Protein AF-A0A085F2V2-F1 (afdb_monomer)

Secondary structure (DSSP, 8-state):
-EEEEEEEEE---SS-HHHHHHHHHHHTTEESEEEETTEEEEPPTTEEEEEESSHHHHHHHHHHHHHHHHHHTTTS---EEEEEEEEEPP--S--HHHHHHHHHHHHHHHHHHHHHHHTT--

Solvent-accessible surface area (backbone atoms only — not comparable to full-atom values): 6860 Å² total; per-residue (Å²): 120,38,44,32,39,37,40,47,40,69,54,93,47,83,82,54,39,69,59,42,30,48,58,31,26,45,76,51,53,36,34,54,55,47,75,57,98,86,42,79,43,75,48,61,98,44,36,36,35,34,68,26,83,47,71,66,52,46,54,47,33,53,49,52,11,43,52,49,23,19,64,77,42,62,95,40,63,57,46,69,80,44,78,48,78,44,76,52,70,88,74,82,69,71,55,70,69,55,44,52,51,49,53,54,48,51,54,51,52,53,51,52,50,55,54,54,54,61,70,73,77,113

Nearest PDB structures (foldseek):
  2llz-assembly1_A  TM=6.613E-01  e=6.196E-03  Escherichia coli K-12
  2jdj-assembly1_A  TM=4.477E-01  e=3.547E-02  Hahella chejuensis
  1nxi-assembly1_A  TM=4.067E-01  e=3.715E-01  Vibrio cholerae
  3p6y-assembly4_O  TM=3.007E-01  e=7.267E-01  Homo sapiens
  3ab4-assembly4_P  TM=3.113E-01  e=1.626E+00  Corynebacterium glutamicum

Sequence (122 aa):
MKHFIATYDIETAPGDPHQRFLEAALAQGWFDSITVAGQTEKLPSSTLVGEFKNLDHAQAAFSEAVEEASRLMSPAQVTVASRYIVQRVPMGRLNIFRRKWVEANIGRLQAMLKMKESKRSG

Mean predicted aligned error: 11.26 Å

Foldseek 3Di:
DFKKKKFFDKDDDPPPLLVLLVVLLVVLFKDQWDQDPNDIDGHPSRMIMGDDPDQVSVVVSSVRSQVRSQVVVPVHGIDIPDMDMDTDDPDDDDPVVVVVVVVVVVVVVVVVVVVVVVVVPD

pLDDT: mean 85.66, std 14.33, range [47.53, 98.5]

Structure (mmCIF, N/CA/C/O backbone):
data_AF-A0A085F2V2-F1
#
_entry.id   AF-A0A085F2V2-F1
#
loop_
_atom_site.group_PDB
_atom_site.id
_atom_site.type_symbol
_atom_site.label_atom_id
_atom_site.label_alt_id
_atom_site.label_comp_id
_atom_site.label_asym_id
_atom_site.label_entity_id
_atom_site.label_seq_id
_atom_site.pdbx_PDB_ins_code
_atom_site.Cartn_x
_atom_site.C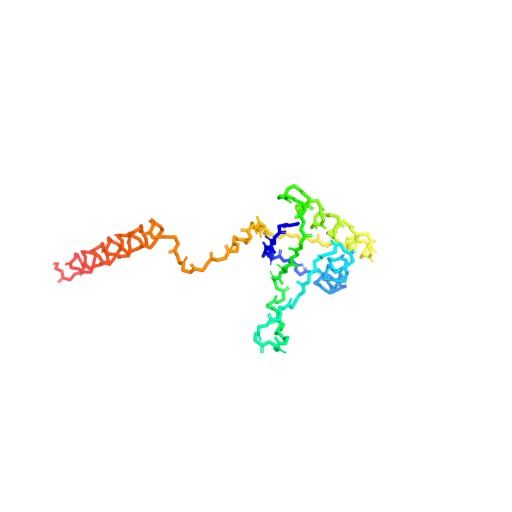artn_y
_atom_site.Cartn_z
_atom_site.occupancy
_atom_site.B_iso_or_equiv
_atom_site.auth_seq_id
_atom_site.auth_comp_id
_atom_site.auth_asym_id
_atom_site.auth_atom_id
_atom_site.pdbx_PDB_model_num
ATOM 1 N N . MET A 1 1 ? -16.228 6.339 4.493 1.00 89.19 1 MET A N 1
ATOM 2 C CA . MET A 1 1 ? -15.016 5.577 4.124 1.00 89.19 1 MET A CA 1
ATOM 3 C C . MET A 1 1 ? -14.424 4.938 5.369 1.00 89.19 1 MET A C 1
ATOM 5 O O . MET A 1 1 ? -14.847 5.271 6.471 1.00 89.19 1 MET A O 1
ATOM 9 N N . LYS A 1 2 ? -13.520 3.975 5.207 1.00 92.94 2 LYS A N 1
ATOM 10 C CA . LYS A 1 2 ? -12.769 3.325 6.284 1.00 92.94 2 LYS A CA 1
ATOM 11 C C . LYS A 1 2 ? -11.287 3.619 6.077 1.00 92.94 2 LYS A C 1
ATOM 13 O O . LYS A 1 2 ? -10.825 3.632 4.941 1.00 92.94 2 LYS A O 1
ATOM 18 N N . HIS A 1 3 ? -10.552 3.812 7.164 1.00 94.00 3 HIS A N 1
ATOM 19 C CA . HIS A 1 3 ? -9.111 4.030 7.096 1.00 94.00 3 HIS A CA 1
ATOM 20 C C . HIS A 1 3 ? -8.383 2.690 7.015 1.00 94.00 3 HIS A C 1
ATOM 22 O O . HIS A 1 3 ? -8.730 1.751 7.734 1.00 94.00 3 HIS A O 1
ATOM 28 N N . PHE A 1 4 ? -7.357 2.614 6.182 1.00 95.81 4 PHE A N 1
ATOM 29 C CA . PHE A 1 4 ? -6.492 1.452 6.036 1.00 95.81 4 PHE A CA 1
ATOM 30 C C . PHE A 1 4 ? -5.034 1.854 6.211 1.00 95.81 4 PHE A C 1
ATOM 32 O O . PHE A 1 4 ? -4.660 2.995 5.949 1.00 95.81 4 PHE A O 1
ATOM 39 N N . ILE A 1 5 ? -4.235 0.903 6.681 1.00 96.25 5 ILE A N 1
ATOM 40 C CA . ILE A 1 5 ? -2.777 0.983 6.714 1.00 96.25 5 ILE A CA 1
ATOM 41 C C . ILE A 1 5 ? -2.269 -0.160 5.843 1.00 96.25 5 ILE A C 1
ATOM 43 O O . ILE A 1 5 ? -2.712 -1.299 6.019 1.00 96.25 5 ILE A O 1
ATOM 47 N N . ALA A 1 6 ? -1.363 0.146 4.924 1.00 97.25 6 ALA A N 1
ATOM 48 C CA . ALA A 1 6 ? -0.606 -0.828 4.161 1.00 97.25 6 ALA A CA 1
ATOM 49 C C . ALA A 1 6 ? 0.851 -0.791 4.620 1.00 97.25 6 ALA A C 1
ATOM 51 O O . ALA A 1 6 ? 1.453 0.279 4.654 1.00 97.25 6 ALA A O 1
ATOM 52 N N . THR A 1 7 ? 1.418 -1.945 4.950 1.00 96.81 7 THR A N 1
ATOM 53 C CA . THR A 1 7 ? 2.865 -2.118 5.073 1.00 96.81 7 THR A CA 1
ATOM 54 C C . THR A 1 7 ? 3.337 -3.086 4.006 1.00 96.81 7 THR A C 1
ATOM 56 O O . THR A 1 7 ? 2.673 -4.090 3.736 1.00 96.81 7 THR A O 1
ATOM 59 N N . TYR A 1 8 ? 4.455 -2.778 3.368 1.00 96.06 8 TYR A N 1
ATOM 60 C CA . TYR A 1 8 ? 4.952 -3.550 2.239 1.00 96.06 8 TYR A CA 1
ATOM 61 C C . TYR A 1 8 ? 6.469 -3.559 2.194 1.00 96.06 8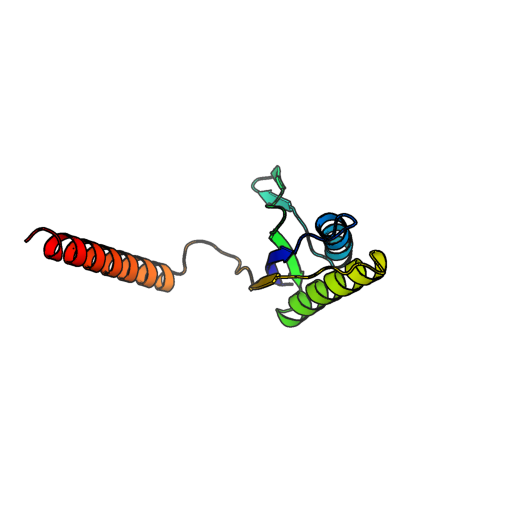 TYR A C 1
ATOM 63 O O . TYR A 1 8 ? 7.131 -2.693 2.759 1.00 96.06 8 TYR A O 1
ATOM 71 N N . ASP A 1 9 ? 6.996 -4.539 1.481 1.00 95.06 9 ASP A N 1
ATOM 72 C CA . ASP A 1 9 ? 8.408 -4.646 1.167 1.00 95.06 9 ASP A CA 1
ATOM 73 C C . ASP A 1 9 ? 8.556 -4.811 -0.343 1.00 95.06 9 ASP A C 1
ATOM 75 O O . ASP A 1 9 ? 7.939 -5.707 -0.927 1.00 95.06 9 ASP A O 1
ATOM 79 N N . ILE A 1 10 ? 9.304 -3.907 -0.971 1.00 93.06 10 ILE A N 1
ATOM 80 C CA . ILE A 1 10 ? 9.569 -3.915 -2.412 1.00 93.06 10 ILE A CA 1
ATOM 81 C C . ILE A 1 10 ? 11.005 -4.367 -2.604 1.00 93.06 10 ILE A C 1
ATOM 83 O O . ILE A 1 10 ? 11.915 -3.861 -1.953 1.00 93.06 10 ILE A O 1
ATOM 87 N N . GLU A 1 11 ? 11.202 -5.315 -3.509 1.00 90.88 11 GLU A N 1
ATOM 88 C CA . GLU A 1 11 ? 12.539 -5.771 -3.851 1.00 90.88 11 GLU A CA 1
ATOM 89 C C . GLU A 1 11 ? 13.285 -4.704 -4.652 1.00 90.88 11 GLU A C 1
ATOM 91 O O . GLU A 1 11 ? 12.724 -3.998 -5.496 1.00 90.88 11 GLU A O 1
ATOM 96 N N . THR A 1 12 ? 14.591 -4.616 -4.418 1.00 82.38 12 THR A N 1
ATOM 97 C CA . THR A 1 12 ? 15.460 -3.732 -5.187 1.00 82.38 12 THR A CA 1
ATOM 98 C C . THR A 1 12 ? 15.507 -4.179 -6.649 1.00 82.38 12 THR A C 1
ATOM 100 O O . THR A 1 12 ? 15.895 -5.305 -6.956 1.00 82.38 12 THR A O 1
ATOM 103 N N . ALA A 1 13 ? 15.186 -3.261 -7.556 1.00 78.81 13 ALA A N 1
ATOM 104 C CA . ALA A 1 13 ? 15.270 -3.432 -9.002 1.00 78.81 13 ALA A CA 1
ATOM 105 C C . ALA A 1 13 ? 15.891 -2.173 -9.643 1.00 78.81 13 ALA A C 1
ATOM 107 O O . ALA A 1 13 ? 15.881 -1.106 -9.021 1.00 78.81 13 ALA A O 1
ATOM 108 N N . PRO A 1 14 ? 16.439 -2.252 -10.870 1.00 80.88 14 PRO A N 1
ATOM 109 C CA . PRO A 1 14 ? 16.886 -1.066 -11.600 1.00 80.88 14 PRO A CA 1
ATOM 110 C C . PRO A 1 14 ? 15.742 -0.059 -11.805 1.00 80.88 14 PRO A C 1
ATOM 112 O O . PRO A 1 14 ? 14.628 -0.457 -12.137 1.00 80.88 14 PRO A O 1
ATOM 115 N N . GLY A 1 15 ? 16.026 1.241 -11.668 1.00 76.44 15 GLY A N 1
ATOM 116 C CA . GLY A 1 15 ? 15.064 2.309 -11.984 1.00 76.44 15 GLY A CA 1
ATOM 117 C C . GLY A 1 15 ? 14.163 2.773 -10.832 1.00 76.44 15 GLY A C 1
ATOM 118 O O . GLY A 1 15 ? 13.035 3.184 -11.089 1.00 76.44 15 GLY A O 1
ATOM 119 N N . ASP A 1 16 ? 14.656 2.725 -9.591 1.00 87.62 16 ASP A N 1
ATOM 120 C CA . ASP A 1 16 ? 13.995 3.244 -8.379 1.00 87.62 16 ASP A CA 1
ATOM 121 C C . ASP A 1 16 ? 12.542 2.757 -8.179 1.00 87.62 16 ASP A C 1
ATOM 123 O O . ASP A 1 16 ? 11.598 3.557 -8.141 1.00 87.62 16 ASP A O 1
ATOM 127 N N . PRO A 1 17 ? 12.333 1.437 -7.989 1.00 91.44 17 PRO A N 1
ATOM 128 C CA . PRO A 1 17 ? 11.001 0.837 -7.882 1.00 91.44 17 PRO A CA 1
ATOM 129 C C . PRO A 1 17 ? 10.167 1.404 -6.738 1.00 91.44 17 PRO A C 1
ATOM 131 O O . PRO A 1 17 ? 8.956 1.560 -6.874 1.00 91.44 17 PRO A O 1
ATOM 134 N N . HIS A 1 18 ? 10.809 1.776 -5.629 1.00 91.81 18 HIS A N 1
ATOM 135 C CA . HIS A 1 18 ? 10.128 2.398 -4.497 1.00 91.81 18 HIS A CA 1
ATOM 136 C C . HIS A 1 18 ? 9.491 3.733 -4.868 1.00 91.81 18 HIS A C 1
ATOM 138 O O . HIS A 1 18 ? 8.352 3.988 -4.484 1.00 91.81 18 HIS A O 1
ATOM 144 N N . GLN A 1 19 ? 10.206 4.582 -5.609 1.00 92.31 19 GLN A N 1
ATOM 145 C CA . GLN A 1 19 ? 9.684 5.889 -5.986 1.00 92.31 19 GLN A CA 1
ATOM 146 C C . GLN A 1 19 ? 8.535 5.746 -6.985 1.00 92.31 19 GLN A C 1
ATOM 148 O O . GLN A 1 19 ? 7.497 6.381 -6.814 1.00 92.31 19 GLN A O 1
ATOM 153 N N . ARG A 1 20 ? 8.679 4.864 -7.981 1.00 94.31 20 ARG A N 1
ATOM 154 C CA . ARG A 1 20 ? 7.621 4.600 -8.969 1.00 94.31 20 ARG A CA 1
ATOM 155 C C . ARG A 1 20 ? 6.368 4.020 -8.340 1.00 94.31 20 ARG A C 1
ATOM 157 O O . ARG A 1 20 ? 5.264 4.465 -8.645 1.00 94.31 20 ARG A O 1
ATOM 164 N N . PHE A 1 21 ? 6.544 3.075 -7.425 1.00 96.25 21 PHE A N 1
ATOM 165 C CA . PHE A 1 21 ? 5.440 2.545 -6.645 1.00 96.25 21 PHE A CA 1
ATOM 166 C C . PHE A 1 21 ? 4.768 3.632 -5.805 1.00 96.25 21 PHE A C 1
ATOM 168 O O . PHE A 1 21 ? 3.544 3.720 -5.803 1.00 96.25 21 PHE A O 1
ATOM 175 N N . LEU A 1 22 ? 5.544 4.477 -5.120 1.00 95.81 22 LEU A N 1
ATOM 176 C CA . LEU A 1 22 ? 5.001 5.550 -4.293 1.00 95.81 22 LEU A CA 1
ATOM 177 C C . LEU A 1 22 ? 4.176 6.541 -5.126 1.00 95.81 22 LEU A C 1
ATOM 179 O O . LEU A 1 22 ? 3.044 6.839 -4.758 1.00 95.81 22 LEU A O 1
ATOM 183 N N . GLU A 1 23 ? 4.703 7.003 -6.263 1.00 95.56 23 GLU A N 1
ATOM 184 C CA . GLU A 1 23 ? 3.997 7.892 -7.198 1.00 95.56 23 GLU A CA 1
ATOM 185 C C . GLU A 1 23 ? 2.653 7.286 -7.644 1.00 95.56 23 GLU A C 1
ATOM 187 O O . GLU A 1 23 ? 1.613 7.945 -7.560 1.00 95.56 23 GLU A O 1
ATOM 192 N N . ALA A 1 24 ? 2.655 6.010 -8.042 1.00 96.88 24 ALA A N 1
ATOM 193 C CA . ALA A 1 24 ? 1.444 5.298 -8.438 1.00 96.88 24 ALA A CA 1
ATOM 194 C C . ALA A 1 24 ? 0.465 5.106 -7.267 1.00 96.88 24 ALA A C 1
ATOM 196 O O . ALA A 1 24 ? -0.738 5.301 -7.424 1.00 96.88 24 ALA A O 1
ATOM 197 N N . ALA A 1 25 ? 0.958 4.773 -6.074 1.00 97.50 25 ALA A N 1
ATOM 198 C CA . ALA A 1 25 ? 0.122 4.569 -4.897 1.00 97.50 25 ALA A CA 1
ATOM 199 C C . ALA A 1 25 ? -0.592 5.860 -4.475 1.00 97.50 25 ALA A C 1
ATOM 201 O O . ALA A 1 25 ? -1.785 5.821 -4.163 1.00 97.50 25 ALA A O 1
ATOM 202 N N . LEU A 1 26 ? 0.099 7.004 -4.524 1.00 97.12 26 LEU A N 1
ATOM 203 C CA . LEU A 1 26 ? -0.507 8.312 -4.264 1.00 97.12 26 LEU A CA 1
ATOM 204 C C . LEU A 1 26 ? -1.642 8.616 -5.256 1.00 97.12 26 LEU A C 1
ATOM 206 O O . LEU A 1 26 ? -2.701 9.097 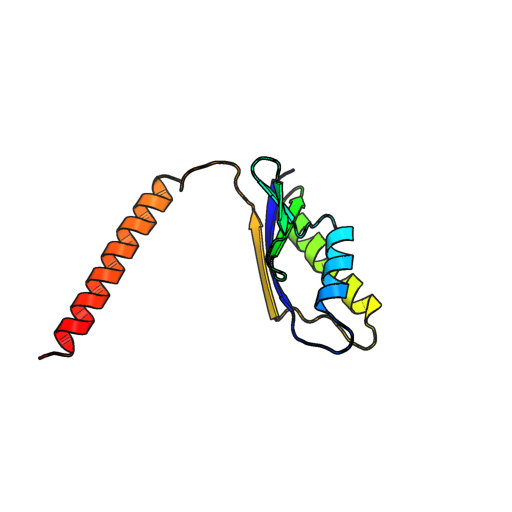-4.851 1.00 97.12 26 LEU A O 1
ATOM 210 N N . ALA A 1 27 ? -1.465 8.275 -6.537 1.00 97.44 27 ALA A N 1
ATOM 211 C CA . ALA A 1 27 ? -2.515 8.417 -7.549 1.00 97.44 27 ALA A CA 1
ATOM 212 C C . ALA A 1 27 ? -3.733 7.509 -7.283 1.00 97.44 27 ALA A C 1
ATOM 214 O O . ALA A 1 27 ? -4.854 7.870 -7.636 1.00 97.44 27 ALA A O 1
ATOM 215 N N . GLN A 1 28 ? -3.528 6.377 -6.603 1.00 97.31 28 GLN A N 1
ATOM 216 C CA . GLN A 1 28 ? -4.576 5.429 -6.206 1.00 97.31 28 GLN A CA 1
ATOM 217 C C . GLN A 1 28 ? -5.206 5.727 -4.832 1.00 97.31 28 GLN A C 1
ATOM 219 O O . GLN A 1 28 ? -5.906 4.890 -4.259 1.00 97.31 28 GLN A O 1
ATOM 224 N N . GLY A 1 29 ? -4.980 6.924 -4.279 1.00 96.88 29 GLY A N 1
ATOM 225 C CA . GLY A 1 29 ? -5.609 7.366 -3.030 1.00 96.88 29 GLY A CA 1
ATOM 226 C C . GLY A 1 29 ? -4.931 6.858 -1.754 1.00 96.88 29 GLY A C 1
ATOM 227 O O . GLY A 1 29 ? -5.522 6.928 -0.672 1.00 96.88 29 GLY A O 1
ATOM 228 N N . TRP A 1 30 ? -3.699 6.354 -1.863 1.00 98.00 30 TRP A N 1
ATOM 229 C CA . TRP A 1 30 ? -2.819 6.172 -0.713 1.00 98.00 30 TRP A CA 1
ATOM 230 C C . TRP A 1 30 ? -2.092 7.474 -0.359 1.00 98.00 30 TRP A C 1
ATOM 232 O O . TRP A 1 30 ? -1.995 8.401 -1.156 1.00 98.00 30 TRP A O 1
ATOM 242 N N . PHE A 1 31 ? -1.548 7.532 0.851 1.00 96.81 31 PHE A N 1
ATOM 243 C CA . PHE A 1 31 ? -0.777 8.647 1.384 1.00 96.81 31 PHE A CA 1
ATOM 244 C C . PHE A 1 31 ? 0.408 8.114 2.187 1.00 96.81 31 PHE A C 1
ATOM 246 O O . PHE A 1 31 ? 0.294 7.118 2.901 1.00 96.81 31 PHE A O 1
ATOM 253 N N . ASP A 1 32 ? 1.531 8.819 2.124 1.00 96.38 32 ASP A N 1
ATOM 254 C CA . ASP A 1 32 ? 2.773 8.503 2.840 1.00 96.38 32 ASP A CA 1
ATOM 255 C C . ASP A 1 32 ? 2.995 9.397 4.066 1.00 96.38 32 ASP A C 1
ATOM 257 O O . ASP A 1 32 ? 4.101 9.518 4.592 1.00 96.38 32 ASP A O 1
ATOM 261 N N . SER A 1 33 ? 1.944 10.081 4.506 1.00 94.88 33 SER A N 1
ATOM 262 C CA . SER A 1 33 ? 1.999 10.994 5.635 1.00 94.88 33 SER A CA 1
ATOM 263 C C . SER A 1 33 ? 0.698 10.966 6.421 1.00 94.88 33 SER A C 1
ATOM 265 O O . SER A 1 33 ? -0.359 10.587 5.911 1.00 94.88 33 SER A O 1
ATOM 267 N N . ILE A 1 34 ? 0.788 11.353 7.688 1.00 90.81 34 ILE A N 1
ATOM 268 C CA . ILE A 1 34 ? -0.356 11.518 8.579 1.00 90.81 34 ILE A CA 1
ATOM 269 C C . ILE A 1 34 ? -0.282 12.877 9.258 1.00 90.81 34 ILE A C 1
ATOM 271 O O . ILE A 1 34 ? 0.800 13.370 9.559 1.00 90.81 34 ILE A O 1
ATOM 275 N N . THR A 1 35 ? -1.437 13.466 9.553 1.00 88.12 35 THR A N 1
ATOM 276 C CA . THR A 1 35 ? -1.509 14.661 10.396 1.00 88.12 35 THR A CA 1
ATOM 277 C C . THR A 1 35 ? -1.791 14.254 11.840 1.00 88.12 35 THR A C 1
ATOM 279 O O . THR A 1 35 ? -2.828 13.657 12.138 1.00 88.12 35 THR A O 1
ATOM 282 N N . VAL A 1 36 ? -0.878 14.592 12.749 1.00 83.50 36 VAL A N 1
ATOM 283 C CA . VAL A 1 36 ? -0.979 14.356 14.192 1.00 83.50 36 VAL A CA 1
ATOM 284 C C . VAL A 1 36 ? -0.889 15.701 14.901 1.00 83.50 36 VAL A C 1
ATOM 286 O O . VAL A 1 36 ? 0.075 16.434 14.730 1.00 83.50 36 VAL A O 1
ATOM 289 N N . ALA A 1 37 ? -1.921 16.056 15.672 1.00 87.31 37 ALA A N 1
ATOM 290 C CA . ALA A 1 37 ? -1.972 17.315 16.429 1.00 87.31 37 ALA A CA 1
ATOM 291 C C . ALA A 1 37 ? -1.655 18.583 15.593 1.00 87.31 37 ALA A C 1
ATOM 293 O O . ALA A 1 37 ? -1.065 19.535 16.093 1.00 87.31 37 ALA A O 1
ATOM 294 N N . GLY A 1 38 ? -2.051 18.594 14.315 1.00 88.19 38 GLY A N 1
ATOM 295 C CA . GLY A 1 38 ? -1.805 19.712 13.395 1.00 88.19 38 GLY A CA 1
ATOM 296 C C . GLY A 1 38 ? -0.429 19.708 12.722 1.00 88.19 38 GLY A C 1
ATOM 297 O O . GLY A 1 38 ? -0.164 20.589 11.910 1.00 88.19 38 GLY A O 1
ATOM 298 N N . GLN A 1 39 ? 0.425 18.723 13.005 1.00 89.81 39 GLN A N 1
ATOM 299 C CA . GLN A 1 39 ? 1.703 18.522 12.324 1.00 89.81 39 GLN A CA 1
ATOM 300 C C . GLN A 1 39 ? 1.610 17.350 11.348 1.00 89.81 39 GLN A C 1
ATOM 302 O O . GLN A 1 39 ? 1.054 16.304 11.677 1.00 89.81 39 GLN A O 1
ATOM 307 N N . THR A 1 40 ? 2.136 17.527 10.137 1.00 94.00 40 THR A N 1
ATOM 308 C CA . THR A 1 40 ? 2.228 16.449 9.145 1.00 94.00 40 THR A CA 1
ATOM 309 C C . THR A 1 40 ? 3.533 15.695 9.343 1.00 94.00 40 THR A C 1
ATOM 311 O O . THR A 1 40 ? 4.611 16.266 9.194 1.00 94.00 40 THR A O 1
ATOM 314 N N . GLU A 1 41 ? 3.428 14.407 9.641 1.00 91.88 41 GLU A N 1
ATOM 315 C CA . GLU A 1 41 ? 4.561 13.503 9.789 1.00 91.88 41 GLU A CA 1
ATOM 316 C C . GLU A 1 41 ? 4.618 12.540 8.606 1.00 91.88 41 GLU A C 1
ATOM 318 O O . GLU A 1 41 ? 3.604 11.963 8.201 1.00 91.88 41 GLU A O 1
ATOM 323 N N . LYS A 1 42 ? 5.819 12.362 8.048 1.00 94.31 42 LYS A N 1
ATOM 324 C CA . LYS A 1 42 ? 6.076 11.343 7.031 1.00 94.31 42 LYS A CA 1
ATOM 325 C C . LYS A 1 42 ? 6.102 9.964 7.677 1.00 94.31 42 LYS A C 1
ATOM 327 O O . LYS A 1 42 ? 6.708 9.763 8.728 1.00 94.31 42 LYS A O 1
ATOM 332 N N . LEU A 1 43 ? 5.441 9.018 7.027 1.00 92.62 43 LEU A N 1
ATOM 333 C CA . LEU A 1 43 ? 5.479 7.615 7.399 1.00 92.62 43 LEU A CA 1
ATOM 334 C C . LEU A 1 43 ? 6.803 6.985 6.941 1.00 92.62 43 LEU A C 1
ATOM 336 O O . LEU A 1 43 ? 7.473 7.521 6.053 1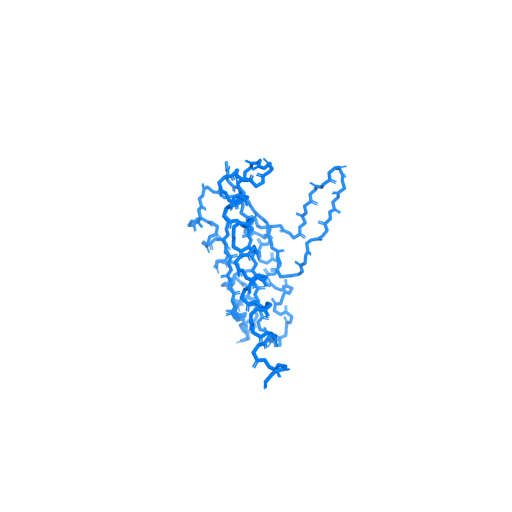.00 92.62 43 LEU A O 1
ATOM 340 N N . PRO A 1 44 ? 7.189 5.833 7.517 1.00 93.25 44 PRO A N 1
ATOM 341 C CA . PRO A 1 44 ? 8.254 5.017 6.948 1.00 93.25 44 PRO A CA 1
ATOM 342 C C . PRO A 1 44 ? 7.992 4.725 5.463 1.00 93.25 44 PRO A C 1
ATOM 344 O O . PRO A 1 44 ? 6.846 4.517 5.071 1.00 93.25 44 PRO A O 1
ATOM 347 N N . SER A 1 45 ? 9.047 4.632 4.648 1.00 89.31 45 SER A N 1
ATOM 348 C CA . SER A 1 45 ? 8.963 4.415 3.188 1.00 89.31 45 SER A CA 1
ATOM 349 C C . SER A 1 45 ? 8.271 3.111 2.762 1.00 89.31 45 SER A C 1
ATOM 351 O O . SER A 1 45 ? 7.947 2.935 1.590 1.00 89.31 45 SER A O 1
ATOM 353 N N . SER A 1 46 ? 8.060 2.200 3.710 1.00 93.38 46 SER A N 1
ATOM 354 C CA . SER A 1 46 ? 7.362 0.920 3.577 1.00 93.38 46 SER A CA 1
ATOM 355 C C . SER A 1 46 ? 5.921 0.957 4.095 1.00 93.38 46 SER A C 1
ATOM 357 O O . SER A 1 46 ? 5.303 -0.092 4.274 1.00 93.38 46 SER A O 1
ATOM 359 N N . THR A 1 47 ? 5.389 2.137 4.431 1.00 95.62 47 THR A N 1
ATOM 360 C CA . THR A 1 47 ? 4.071 2.296 5.055 1.00 95.62 47 THR A CA 1
ATOM 361 C C . THR A 1 47 ? 3.243 3.360 4.347 1.00 95.62 47 THR A C 1
ATOM 363 O O . THR A 1 47 ? 3.678 4.493 4.170 1.00 95.62 47 THR A O 1
ATOM 366 N N . LEU A 1 48 ? 2.004 3.005 4.019 1.00 97.56 48 LEU A N 1
ATOM 367 C CA . LEU A 1 48 ? 1.005 3.899 3.447 1.00 97.56 48 LEU A CA 1
ATOM 368 C C . LEU A 1 48 ? -0.277 3.867 4.274 1.00 97.56 48 LEU A C 1
ATOM 370 O O . LEU A 1 48 ? -0.619 2.866 4.909 1.00 97.56 48 LEU A O 1
ATOM 374 N N . VAL A 1 49 ? -1.025 4.960 4.230 1.00 96.88 49 VAL A N 1
ATOM 375 C CA . VAL A 1 49 ? -2.383 5.057 4.768 1.00 96.88 49 VAL A CA 1
ATOM 376 C C . VAL A 1 49 ? -3.343 5.471 3.668 1.00 96.88 49 VAL A C 1
ATOM 378 O O . VAL A 1 49 ? -2.944 6.134 2.724 1.00 96.88 49 VAL A O 1
ATOM 381 N N . GLY A 1 50 ? -4.609 5.082 3.757 1.00 96.56 50 GLY A N 1
ATOM 382 C CA . GLY A 1 50 ? -5.597 5.455 2.745 1.00 96.56 50 GLY A CA 1
ATOM 383 C C . GLY A 1 50 ? -7.025 5.315 3.243 1.00 96.56 50 GLY A C 1
ATOM 38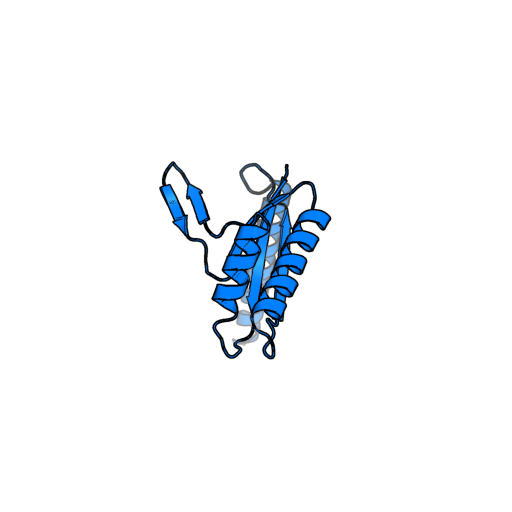4 O O . GLY A 1 50 ? -7.282 4.703 4.286 1.00 96.56 50 GLY A O 1
ATOM 385 N N . GLU A 1 51 ? -7.960 5.898 2.500 1.00 96.75 51 GLU A N 1
ATOM 386 C CA . GLU A 1 51 ? -9.387 5.857 2.803 1.00 96.75 51 GLU A CA 1
ATOM 387 C C . GLU A 1 51 ? -10.153 5.131 1.706 1.00 96.75 51 GLU A C 1
ATOM 389 O O . GLU A 1 51 ? -10.304 5.624 0.595 1.00 96.75 51 GLU A O 1
ATOM 394 N N . PHE A 1 52 ? -10.695 3.962 2.041 1.00 96.81 52 PHE A N 1
ATOM 395 C CA . PHE A 1 52 ? -11.369 3.095 1.079 1.00 96.81 52 PHE A CA 1
ATOM 396 C C . PHE A 1 52 ? -12.722 2.627 1.608 1.00 96.81 52 PHE A C 1
ATOM 398 O O . PHE A 1 52 ? -13.005 2.656 2.809 1.00 96.81 52 PHE A O 1
ATOM 405 N N . LYS A 1 53 ? -13.594 2.167 0.709 1.00 96.75 53 LYS A N 1
ATOM 406 C CA . LYS A 1 53 ? -14.931 1.675 1.074 1.00 96.75 53 LYS A CA 1
ATOM 407 C C . LYS A 1 53 ? -14.863 0.433 1.970 1.00 96.75 53 LYS A C 1
ATOM 409 O O . LYS A 1 53 ? -15.607 0.325 2.947 1.00 96.75 53 LYS A O 1
ATOM 414 N N . ASN A 1 54 ? -13.978 -0.503 1.640 1.00 96.12 54 ASN A N 1
ATOM 415 C CA . ASN A 1 54 ? -13.751 -1.760 2.349 1.00 96.12 54 ASN A CA 1
ATOM 416 C C . ASN A 1 54 ? -12.333 -2.296 2.054 1.00 96.12 54 ASN A C 1
ATOM 418 O O . ASN A 1 54 ? -11.565 -1.641 1.350 1.00 96.12 54 ASN A O 1
ATOM 422 N N . LEU A 1 55 ? -11.992 -3.457 2.629 1.00 95.56 55 LEU A N 1
ATOM 423 C CA . LEU A 1 55 ? -10.669 -4.068 2.471 1.00 95.56 55 LEU A CA 1
ATOM 424 C C . LEU A 1 55 ? -10.371 -4.412 1.008 1.00 95.56 55 LEU A C 1
ATOM 426 O O . LEU A 1 55 ? -9.264 -4.149 0.556 1.00 95.56 55 LEU A O 1
ATOM 430 N N . ASP A 1 56 ? -11.358 -4.915 0.268 1.00 97.81 56 ASP A N 1
ATOM 431 C CA . ASP A 1 56 ? -11.187 -5.296 -1.137 1.00 97.81 56 ASP A CA 1
ATOM 432 C C . ASP A 1 56 ? -10.814 -4.088 -2.005 1.00 97.81 56 ASP A C 1
ATOM 434 O O . ASP A 1 56 ? -9.917 -4.180 -2.833 1.00 97.81 56 ASP A O 1
ATOM 438 N N . HIS A 1 57 ? -11.427 -2.922 -1.763 1.00 98.12 57 HIS A N 1
ATOM 439 C CA . HIS A 1 57 ? -11.077 -1.691 -2.485 1.00 98.12 57 HIS A CA 1
ATOM 440 C C . HIS A 1 57 ? -9.659 -1.216 -2.147 1.00 98.12 57 HIS A C 1
ATOM 442 O O . HIS A 1 57 ? -8.952 -0.749 -3.031 1.00 98.12 57 HIS A O 1
ATOM 448 N N . ALA A 1 58 ? -9.225 -1.356 -0.890 1.00 98.12 58 ALA A N 1
ATOM 449 C CA . ALA A 1 58 ? -7.848 -1.039 -0.515 1.00 98.12 58 ALA A CA 1
ATOM 450 C C . ALA A 1 58 ? -6.855 -2.004 -1.191 1.00 98.12 58 ALA A C 1
ATOM 452 O O . ALA A 1 58 ? -5.832 -1.583 -1.722 1.00 98.12 58 ALA A O 1
ATOM 453 N N . GLN A 1 59 ? -7.161 -3.305 -1.218 1.00 98.06 59 GLN A N 1
ATOM 454 C CA . GLN A 1 59 ? -6.328 -4.301 -1.897 1.00 98.06 59 GLN A CA 1
ATOM 455 C C . GLN A 1 59 ? -6.250 -4.067 -3.409 1.00 98.06 59 GLN A C 1
ATOM 457 O O . GLN A 1 59 ? -5.166 -4.204 -3.980 1.00 98.06 59 GLN A O 1
ATOM 462 N N . ALA A 1 60 ? -7.369 -3.700 -4.037 1.00 98.25 60 ALA A N 1
ATOM 463 C CA . ALA A 1 60 ? -7.427 -3.352 -5.452 1.00 98.25 60 ALA A CA 1
ATOM 464 C C . ALA A 1 60 ? -6.559 -2.123 -5.744 1.00 98.25 60 ALA A C 1
ATOM 466 O O . ALA A 1 60 ? -5.621 -2.236 -6.521 1.00 98.25 60 ALA A O 1
ATOM 467 N N . ALA A 1 61 ? -6.755 -1.018 -5.018 1.00 98.50 61 ALA A N 1
ATOM 468 C CA . ALA A 1 61 ? -5.962 0.203 -5.182 1.00 98.50 61 ALA A CA 1
ATOM 469 C C . ALA A 1 61 ? -4.452 -0.034 -5.003 1.00 98.50 61 ALA A C 1
ATOM 471 O O . ALA A 1 61 ? -3.634 0.507 -5.742 1.00 98.50 61 ALA A O 1
ATOM 472 N N . PHE A 1 62 ? -4.054 -0.863 -4.029 1.00 98.38 62 PHE A N 1
ATOM 473 C CA . PHE A 1 62 ? -2.648 -1.248 -3.868 1.00 98.38 62 PHE A CA 1
ATOM 474 C C . PHE A 1 62 ? -2.138 -2.064 -5.063 1.00 98.38 62 PHE A C 1
ATOM 476 O O . PHE A 1 62 ? -1.024 -1.845 -5.525 1.00 98.38 62 PHE A O 1
ATOM 483 N N . SER A 1 63 ? -2.926 -3.024 -5.551 1.00 98.00 63 SER A N 1
ATOM 484 C CA . SER A 1 63 ? -2.518 -3.888 -6.668 1.00 98.00 63 SER A CA 1
ATOM 485 C C . SER A 1 63 ? -2.426 -3.099 -7.977 1.00 98.00 63 SER A C 1
ATOM 487 O O . SER A 1 63 ? -1.433 -3.227 -8.683 1.00 98.00 63 SER A O 1
ATOM 489 N N . GLU A 1 64 ? -3.376 -2.198 -8.232 1.00 98.19 64 GLU A N 1
ATOM 490 C CA . GLU A 1 64 ? -3.343 -1.264 -9.362 1.00 98.19 64 GLU A CA 1
ATOM 491 C C . GLU A 1 64 ? -2.107 -0.356 -9.313 1.00 98.19 64 GLU A C 1
ATOM 493 O O . GLU A 1 64 ? -1.485 -0.114 -10.342 1.00 98.19 64 GLU A O 1
ATOM 498 N N . ALA A 1 65 ? -1.683 0.090 -8.125 1.00 97.94 65 ALA A N 1
ATOM 499 C CA . ALA A 1 65 ? -0.446 0.856 -7.978 1.00 97.94 65 ALA A CA 1
ATOM 500 C C . ALA A 1 65 ? 0.810 0.041 -8.347 1.00 97.94 65 ALA A C 1
ATOM 502 O O . ALA A 1 65 ? 1.720 0.572 -8.983 1.00 97.94 65 ALA A O 1
ATOM 503 N N . VAL A 1 66 ? 0.867 -1.248 -7.985 1.00 96.88 66 VAL A N 1
ATOM 504 C CA . VAL A 1 66 ? 1.976 -2.143 -8.375 1.00 96.88 66 VAL A CA 1
ATOM 505 C C . VAL A 1 66 ? 2.000 -2.359 -9.888 1.00 96.88 66 VAL A C 1
ATOM 507 O O . VAL A 1 66 ? 3.067 -2.296 -10.503 1.00 96.88 66 VAL A O 1
ATOM 510 N N . GLU A 1 67 ? 0.838 -2.603 -10.493 1.00 96.50 67 GLU A N 1
ATOM 511 C CA . GLU A 1 67 ? 0.701 -2.807 -11.938 1.00 96.50 67 GLU A CA 1
ATOM 512 C C . GLU A 1 67 ? 1.082 -1.548 -12.724 1.00 96.50 67 GLU A C 1
ATOM 514 O O . GLU A 1 67 ? 1.856 -1.625 -13.681 1.00 96.50 67 GLU A O 1
ATOM 519 N N . GLU A 1 68 ? 0.605 -0.381 -12.287 1.00 96.19 68 GLU A N 1
ATOM 520 C CA . GLU A 1 68 ? 0.951 0.914 -12.871 1.00 96.19 68 GLU A CA 1
ATOM 521 C C . GLU A 1 68 ? 2.457 1.169 -12.807 1.00 96.19 68 GLU A C 1
ATOM 523 O O . GLU A 1 68 ? 3.090 1.438 -13.829 1.00 96.19 68 GLU A O 1
ATOM 528 N N . ALA A 1 69 ? 3.050 1.034 -11.619 1.00 95.12 69 ALA A N 1
ATOM 529 C CA . ALA A 1 69 ? 4.475 1.259 -11.430 1.00 95.12 69 ALA A CA 1
ATOM 530 C C . ALA A 1 69 ? 5.316 0.292 -12.276 1.00 95.12 69 ALA A C 1
ATOM 532 O O . ALA A 1 69 ? 6.278 0.711 -12.916 1.00 95.12 69 ALA A O 1
ATOM 533 N N . SER A 1 70 ? 4.916 -0.979 -12.359 1.00 94.94 70 SER A N 1
ATOM 534 C CA . SER A 1 70 ? 5.589 -1.970 -13.207 1.00 94.94 70 SER A CA 1
ATOM 535 C C . SER A 1 70 ? 5.492 -1.619 -14.690 1.00 94.94 70 SER A C 1
ATOM 537 O O . SER A 1 70 ? 6.471 -1.754 -15.421 1.00 94.94 70 SER A O 1
ATOM 539 N N . ARG A 1 71 ? 4.343 -1.109 -15.149 1.00 94.50 71 ARG A N 1
ATOM 540 C CA . ARG A 1 71 ? 4.174 -0.656 -16.535 1.00 94.50 71 ARG A CA 1
ATOM 541 C C . ARG A 1 71 ? 5.089 0.525 -16.862 1.00 94.50 71 ARG A C 1
ATOM 543 O O . ARG A 1 71 ? 5.675 0.553 -17.942 1.00 94.50 71 ARG A O 1
ATOM 550 N N . LEU A 1 72 ? 5.240 1.468 -15.932 1.00 91.88 72 LEU A N 1
ATOM 551 C CA . LEU A 1 72 ? 6.124 2.630 -16.080 1.00 91.88 72 LEU A CA 1
ATOM 552 C C . LEU A 1 72 ? 7.617 2.263 -16.057 1.00 91.88 72 LEU A C 1
ATOM 554 O O . LEU A 1 72 ? 8.437 3.026 -16.564 1.00 91.88 72 LEU A O 1
ATOM 558 N N . MET A 1 73 ? 7.972 1.110 -15.488 1.00 91.19 73 MET A N 1
ATOM 559 C CA . MET A 1 73 ? 9.357 0.646 -15.343 1.00 91.19 73 MET A CA 1
ATOM 560 C C . MET A 1 73 ? 9.825 -0.327 -16.428 1.00 91.19 73 MET A C 1
ATOM 562 O O . MET A 1 73 ? 10.987 -0.737 -16.412 1.00 91.19 73 MET A O 1
ATOM 566 N N . SER A 1 74 ? 8.959 -0.682 -17.378 1.00 88.12 74 SER A N 1
ATOM 567 C CA . SER A 1 74 ? 9.259 -1.669 -18.418 1.00 88.12 74 SER A CA 1
ATOM 568 C C . SER A 1 74 ? 10.616 -1.407 -19.111 1.00 88.12 74 SER A C 1
ATOM 570 O O . SER A 1 74 ? 10.871 -0.281 -19.544 1.00 88.12 74 SER A O 1
ATOM 572 N N . PRO A 1 75 ? 11.487 -2.428 -19.269 1.00 87.19 75 PRO A N 1
ATOM 573 C CA . PRO A 1 75 ? 11.228 -3.855 -19.041 1.00 87.19 75 PRO A CA 1
ATOM 574 C C . PRO A 1 75 ? 11.392 -4.326 -17.585 1.00 87.19 75 PRO A C 1
ATOM 576 O O . PRO A 1 75 ? 11.111 -5.490 -17.303 1.00 87.19 75 PRO A O 1
ATOM 579 N N . ALA A 1 76 ? 11.856 -3.473 -16.667 1.00 88.06 76 ALA A N 1
ATOM 580 C CA . ALA A 1 76 ? 11.906 -3.804 -15.245 1.00 88.06 76 ALA A CA 1
ATOM 581 C C . ALA A 1 76 ? 10.491 -3.811 -14.635 1.00 88.06 76 ALA A C 1
ATOM 583 O O . ALA A 1 76 ? 9.563 -3.211 -15.176 1.00 88.06 76 ALA A O 1
ATOM 584 N N . GLN A 1 77 ? 10.318 -4.508 -13.512 1.00 90.94 77 GLN A N 1
ATOM 585 C CA . GLN A 1 77 ? 9.035 -4.628 -12.816 1.00 90.94 77 GLN A CA 1
ATOM 586 C C . GLN A 1 77 ? 9.204 -4.340 -11.327 1.00 90.94 77 GLN A C 1
ATOM 588 O O . GLN A 1 77 ? 10.283 -4.540 -10.766 1.00 90.94 77 GLN A O 1
ATOM 593 N N . VAL A 1 78 ? 8.125 -3.888 -10.688 1.00 92.44 78 VAL A N 1
ATOM 594 C CA . VAL A 1 78 ? 8.070 -3.760 -9.233 1.00 92.44 78 VAL A CA 1
ATOM 595 C C . VAL A 1 78 ? 7.675 -5.111 -8.649 1.00 92.44 78 VAL A C 1
ATOM 597 O O . VAL A 1 78 ? 6.552 -5.572 -8.846 1.00 92.44 78 VAL A O 1
ATOM 600 N N . THR A 1 79 ? 8.576 -5.720 -7.882 1.00 93.06 79 THR A N 1
ATOM 601 C CA . THR A 1 79 ? 8.277 -6.939 -7.123 1.00 93.06 79 THR A CA 1
ATOM 602 C C . THR A 1 79 ? 7.997 -6.585 -5.669 1.00 93.06 79 THR A C 1
ATOM 604 O O . THR A 1 79 ? 8.801 -5.925 -5.015 1.00 93.06 79 THR A O 1
ATOM 607 N N . VAL A 1 80 ? 6.857 -7.041 -5.147 1.00 94.50 80 VAL A N 1
ATOM 608 C CA . VAL A 1 80 ? 6.483 -6.873 -3.737 1.00 94.50 80 VAL A CA 1
ATOM 609 C C . VAL A 1 80 ? 6.726 -8.190 -3.004 1.00 94.50 80 VAL A C 1
ATOM 611 O O . VAL A 1 80 ? 5.960 -9.138 -3.171 1.00 94.50 80 VAL A O 1
ATOM 614 N N . ALA A 1 81 ? 7.774 -8.245 -2.181 1.00 92.44 81 ALA A N 1
ATOM 615 C CA . ALA A 1 81 ? 8.148 -9.434 -1.414 1.00 92.44 81 ALA A CA 1
ATOM 616 C C . ALA A 1 81 ? 7.116 -9.768 -0.328 1.00 92.44 81 ALA A C 1
ATOM 618 O O . ALA A 1 81 ? 6.795 -10.930 -0.077 1.00 92.44 81 ALA A O 1
ATOM 619 N N . SER A 1 82 ? 6.564 -8.744 0.328 1.00 92.88 82 SER A N 1
ATOM 620 C CA . SER A 1 82 ? 5.504 -8.924 1.318 1.00 92.88 82 SER A CA 1
ATOM 621 C C . SER A 1 82 ? 4.568 -7.721 1.371 1.00 92.88 82 SER A C 1
ATOM 623 O O . SER A 1 82 ? 4.978 -6.591 1.110 1.00 92.88 82 SER A O 1
ATOM 625 N N . ARG A 1 83 ? 3.291 -7.961 1.700 1.00 95.12 83 ARG A N 1
ATOM 626 C CA . ARG A 1 83 ? 2.294 -6.901 1.909 1.00 95.12 83 ARG A CA 1
ATOM 627 C C . ARG A 1 83 ? 1.271 -7.268 2.978 1.00 95.12 83 ARG A C 1
ATOM 629 O O . ARG A 1 83 ? 0.754 -8.384 2.993 1.00 95.12 83 ARG A O 1
ATOM 636 N N . TYR A 1 84 ? 0.919 -6.295 3.810 1.00 96.31 84 TYR A N 1
ATOM 637 C CA . TYR A 1 84 ? -0.137 -6.390 4.811 1.00 96.31 84 TYR A CA 1
ATOM 638 C C . TYR A 1 84 ? -1.018 -5.150 4.734 1.00 96.31 84 TYR A C 1
ATOM 640 O O . TYR A 1 84 ? -0.546 -4.037 4.937 1.00 96.31 84 TYR A O 1
ATOM 648 N N . ILE A 1 85 ? -2.311 -5.341 4.468 1.00 96.44 85 ILE A N 1
ATOM 649 C CA . ILE A 1 85 ? -3.296 -4.257 4.426 1.00 96.44 85 ILE A CA 1
ATOM 650 C C . ILE A 1 85 ? -4.336 -4.526 5.500 1.00 96.44 85 ILE A C 1
ATOM 652 O O . ILE A 1 85 ? -5.011 -5.557 5.488 1.00 96.44 85 ILE A O 1
ATOM 656 N N . VAL A 1 86 ? -4.466 -3.596 6.442 1.00 94.56 86 VAL A N 1
ATOM 657 C CA . VAL A 1 86 ? -5.356 -3.738 7.595 1.00 94.56 86 VAL A CA 1
ATOM 658 C C . VAL A 1 86 ? -6.255 -2.523 7.739 1.00 94.56 86 VAL A C 1
ATOM 660 O O . VAL A 1 86 ? -5.828 -1.384 7.557 1.00 94.56 86 VAL A O 1
ATOM 663 N N . GLN A 1 87 ? -7.517 -2.757 8.101 1.00 93.75 87 GLN A N 1
ATOM 664 C CA . GLN A 1 87 ? -8.421 -1.669 8.456 1.00 93.75 87 GLN A CA 1
ATOM 665 C C . GLN A 1 87 ? -7.972 -1.056 9.788 1.00 93.75 87 GLN A C 1
ATOM 667 O O . GLN A 1 87 ? -7.935 -1.732 10.819 1.00 93.75 87 GLN A O 1
ATOM 672 N N . ARG A 1 88 ? -7.693 0.247 9.788 1.00 86.00 88 ARG A N 1
ATOM 673 C CA . ARG A 1 88 ? -7.527 1.034 11.006 1.00 86.00 88 ARG A CA 1
ATOM 674 C C . ARG A 1 88 ? -8.906 1.255 11.623 1.00 86.00 88 ARG A C 1
ATOM 676 O O . ARG A 1 88 ? -9.796 1.855 11.023 1.00 86.00 88 ARG A O 1
ATOM 683 N N . VAL A 1 89 ? -9.086 0.755 12.838 1.00 77.88 89 VAL A N 1
ATOM 684 C CA . VAL A 1 89 ? -10.314 0.966 13.608 1.00 77.88 89 VAL A CA 1
ATOM 685 C C . VAL A 1 89 ? -10.200 2.327 14.311 1.00 77.88 89 VAL A C 1
ATOM 687 O O . VAL A 1 89 ? -9.209 2.539 15.017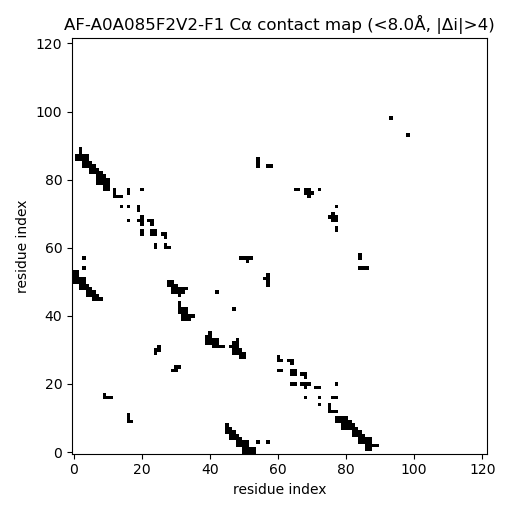 1.00 77.88 89 VAL A O 1
ATOM 690 N N . PRO A 1 90 ? -11.134 3.277 14.104 1.00 59.84 90 PRO A N 1
ATOM 691 C CA . PRO A 1 90 ? -11.110 4.546 14.823 1.00 59.84 90 PRO A CA 1
ATOM 692 C C . PRO A 1 90 ? -11.417 4.296 16.309 1.00 59.84 90 PRO A C 1
ATOM 694 O O . PRO A 1 90 ? -12.356 3.571 16.619 1.00 59.84 90 PRO A O 1
ATOM 697 N N . MET A 1 91 ? -10.651 4.938 17.201 1.00 56.50 91 MET A N 1
ATOM 698 C CA . MET A 1 91 ? -10.619 4.789 18.674 1.00 56.50 91 MET A CA 1
ATOM 699 C C . MET A 1 91 ? -9.795 3.581 19.160 1.00 56.50 91 MET A C 1
ATOM 701 O O . MET A 1 91 ? -9.992 2.452 18.736 1.00 56.50 91 MET A O 1
ATOM 705 N N . GLY A 1 92 ? -8.802 3.720 20.039 1.00 49.25 92 GLY A N 1
ATOM 706 C CA . GLY A 1 92 ? -8.697 4.633 21.175 1.00 49.25 92 GLY A CA 1
ATOM 707 C C . GLY A 1 92 ? -8.678 3.748 22.422 1.00 49.25 92 GLY A C 1
ATOM 708 O O . GLY A 1 92 ? -9.733 3.361 22.905 1.00 49.25 92 GLY A O 1
ATOM 709 N N . ARG A 1 93 ? -7.471 3.402 22.897 1.00 47.53 93 ARG A N 1
ATOM 710 C CA . ARG A 1 93 ? -7.150 2.295 23.831 1.00 47.53 93 ARG A CA 1
ATOM 711 C C . ARG A 1 93 ? -7.266 0.914 23.181 1.00 47.53 93 ARG A C 1
ATOM 713 O O . ARG A 1 93 ? -8.216 0.632 22.459 1.00 47.53 93 ARG A O 1
ATOM 720 N N . LEU A 1 94 ? -6.289 0.038 23.456 1.00 49.66 94 LEU A N 1
ATOM 721 C CA . LEU A 1 94 ? -6.446 -1.398 23.222 1.00 49.66 94 LEU A CA 1
ATOM 722 C C . LEU A 1 94 ? -7.841 -1.791 23.708 1.00 49.66 94 LEU A C 1
ATOM 724 O O . LEU A 1 94 ? -8.164 -1.557 24.875 1.00 49.66 94 LEU A O 1
ATOM 728 N N . ASN A 1 95 ? -8.637 -2.385 22.820 1.00 50.50 95 ASN A N 1
ATOM 729 C CA . ASN A 1 95 ? -9.877 -3.049 23.190 1.00 50.50 95 ASN A CA 1
ATOM 730 C C . ASN A 1 95 ? -9.594 -3.862 24.466 1.00 50.50 95 ASN A C 1
ATOM 732 O O . ASN A 1 95 ? -8.621 -4.617 24.490 1.00 50.50 95 ASN A O 1
ATOM 736 N N . ILE A 1 96 ? -10.345 -3.643 25.548 1.00 53.72 96 ILE A N 1
ATOM 737 C CA . ILE A 1 96 ? -10.048 -4.185 26.890 1.00 53.72 96 ILE A CA 1
ATOM 738 C C . ILE A 1 96 ? -9.803 -5.705 26.831 1.00 53.72 96 ILE A C 1
ATOM 740 O O . ILE A 1 96 ? -8.943 -6.231 27.535 1.00 53.72 96 ILE A O 1
ATOM 744 N N . PHE A 1 97 ? -10.478 -6.392 25.906 1.00 55.19 97 PHE A N 1
ATOM 745 C CA . PHE A 1 97 ? -10.270 -7.807 25.605 1.00 55.19 97 PHE A CA 1
ATOM 746 C C . PHE A 1 97 ? -8.889 -8.126 25.008 1.00 55.19 97 PHE A C 1
ATOM 748 O O . PHE A 1 97 ? -8.256 -9.097 25.415 1.00 55.19 97 PHE A O 1
ATOM 755 N N . ARG A 1 98 ? -8.370 -7.290 24.099 1.00 56.50 98 ARG A N 1
ATOM 756 C CA . ARG A 1 98 ? -7.001 -7.419 23.574 1.00 56.50 98 ARG A CA 1
ATOM 757 C C . ARG A 1 98 ? -5.949 -7.042 24.611 1.00 56.50 98 ARG A C 1
ATOM 759 O O . ARG A 1 98 ? -4.920 -7.700 24.643 1.00 56.50 98 ARG A O 1
ATOM 766 N N . ARG A 1 99 ? -6.191 -6.050 25.481 1.00 59.75 99 ARG A N 1
ATOM 767 C CA . ARG A 1 99 ? -5.252 -5.730 26.575 1.00 59.75 99 ARG A CA 1
ATOM 768 C C . ARG A 1 99 ? -5.102 -6.919 27.523 1.00 59.75 99 ARG A C 1
ATOM 770 O O . ARG A 1 99 ? -3.980 -7.350 27.750 1.00 59.75 99 ARG A O 1
ATOM 777 N N . LYS A 1 100 ? -6.216 -7.511 27.968 1.00 63.91 100 LYS A N 1
ATOM 778 C CA . LYS A 1 100 ? -6.195 -8.718 28.810 1.00 63.91 100 LYS A CA 1
ATOM 779 C C . LYS A 1 100 ? -5.500 -9.897 28.127 1.00 63.91 100 LYS A C 1
ATOM 781 O O . LYS A 1 100 ? -4.747 -10.615 28.775 1.00 63.91 100 LYS A O 1
ATOM 786 N N . TRP A 1 101 ? -5.714 -10.086 26.822 1.00 69.75 101 TRP A N 1
ATOM 787 C CA . TRP A 1 101 ? -5.023 -11.131 26.062 1.00 69.75 101 TRP A CA 1
ATOM 788 C C . TRP A 1 101 ? -3.510 -10.880 25.968 1.00 69.75 101 TRP A C 1
ATOM 790 O O . TRP A 1 101 ? -2.727 -11.807 26.160 1.00 69.75 101 TRP A O 1
ATOM 800 N N . VAL A 1 102 ? -3.086 -9.639 25.709 1.00 69.25 102 VAL A N 1
ATOM 801 C CA . VAL A 1 102 ? -1.662 -9.271 25.645 1.00 69.25 102 VAL A CA 1
ATOM 802 C C . VAL A 1 102 ? -1.000 -9.415 27.018 1.00 69.25 102 VAL A C 1
ATOM 804 O O . VAL A 1 102 ? 0.046 -10.047 27.110 1.00 69.25 102 VAL A O 1
ATOM 807 N N . GLU A 1 103 ? -1.619 -8.921 28.091 1.00 72.50 103 GLU A N 1
ATOM 808 C CA . GLU A 1 103 ? -1.115 -9.062 29.467 1.00 72.50 103 GLU A CA 1
ATOM 809 C C . GLU A 1 103 ? -0.968 -10.537 29.872 1.00 72.50 103 GLU A C 1
ATOM 811 O O . GLU A 1 103 ? 0.086 -10.945 30.367 1.00 72.50 103 GLU A O 1
ATOM 816 N N . ALA A 1 104 ? -1.979 -11.365 29.588 1.00 70.88 104 ALA A N 1
ATOM 817 C CA . ALA A 1 104 ? -1.940 -12.795 29.886 1.00 70.88 104 ALA A CA 1
ATOM 818 C C . ALA A 1 104 ? -0.832 -13.529 29.109 1.00 70.88 104 ALA A C 1
ATOM 820 O O . ALA A 1 104 ? -0.158 -14.403 29.659 1.00 70.88 104 ALA A O 1
ATOM 821 N N . ASN A 1 105 ? -0.609 -13.173 27.840 1.00 74.12 105 ASN A N 1
ATOM 822 C CA . ASN A 1 105 ? 0.415 -13.824 27.023 1.00 74.12 105 ASN A CA 1
ATOM 823 C C . ASN A 1 105 ? 1.831 -13.323 27.319 1.00 74.12 105 ASN A C 1
ATOM 825 O O . ASN A 1 105 ? 2.755 -14.133 27.308 1.00 74.12 105 ASN A O 1
ATOM 829 N N . ILE A 1 106 ? 2.019 -12.043 27.655 1.00 79.62 106 ILE A N 1
ATOM 830 C CA . ILE A 1 106 ? 3.319 -11.531 28.115 1.00 79.62 106 ILE A CA 1
ATOM 831 C C . ILE A 1 106 ? 3.728 -12.235 29.411 1.00 79.62 106 ILE A C 1
ATOM 833 O O . ILE A 1 106 ? 4.852 -12.728 29.498 1.00 79.62 106 ILE A O 1
ATOM 837 N N . GLY A 1 107 ? 2.813 -12.368 30.378 1.00 78.31 107 GLY A N 1
ATOM 838 C CA . GLY A 1 107 ? 3.088 -13.102 31.617 1.00 78.31 107 GLY A CA 1
ATOM 839 C C . GLY A 1 107 ? 3.479 -14.561 31.358 1.00 78.31 107 GLY A C 1
ATOM 840 O O . GLY A 1 107 ? 4.455 -15.060 31.921 1.00 78.31 107 GLY A O 1
ATOM 841 N N . ARG A 1 108 ? 2.779 -15.235 30.436 1.00 75.06 10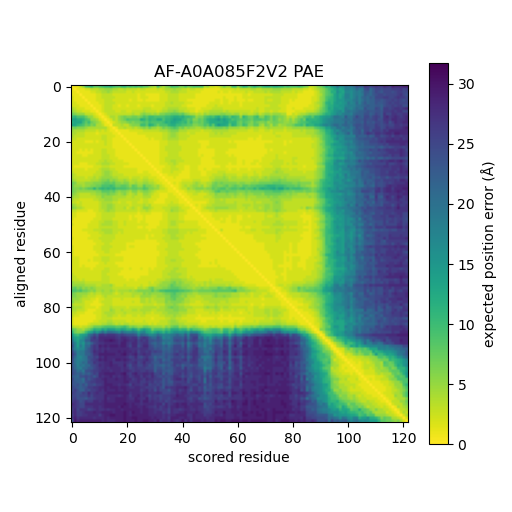8 ARG A N 1
ATOM 842 C CA . ARG A 1 108 ? 3.093 -16.615 30.037 1.00 75.06 108 ARG A CA 1
ATOM 843 C C . ARG A 1 108 ? 4.463 -16.733 29.364 1.00 75.06 108 ARG A C 1
ATOM 845 O O . ARG A 1 108 ? 5.226 -17.633 29.706 1.00 75.06 108 ARG A O 1
ATOM 852 N N . LEU A 1 109 ? 4.796 -15.824 28.448 1.00 70.19 109 LEU A N 1
ATOM 853 C CA . LEU A 1 109 ? 6.089 -15.805 27.758 1.00 70.19 109 LEU A CA 1
ATOM 854 C C . LEU A 1 109 ? 7.245 -15.538 28.728 1.00 70.19 109 LEU A C 1
ATOM 856 O O . LEU A 1 109 ? 8.256 -16.233 28.675 1.00 70.19 109 LEU A O 1
ATOM 860 N N . GLN A 1 110 ? 7.085 -14.602 29.664 1.00 79.25 110 GLN A N 1
ATOM 861 C CA . GLN A 1 110 ? 8.090 -14.326 30.694 1.00 79.25 110 GLN A CA 1
ATOM 862 C C . GLN A 1 110 ? 8.303 -15.520 31.634 1.00 79.25 110 GLN A C 1
ATOM 864 O O . GLN A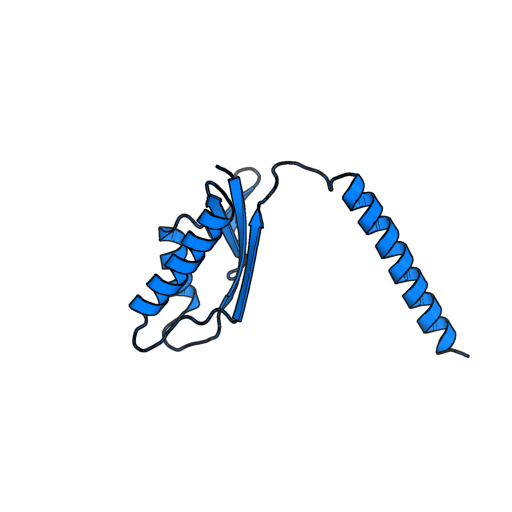 1 110 ? 9.444 -15.843 31.967 1.00 79.25 110 GLN A O 1
ATOM 869 N N . ALA A 1 111 ? 7.233 -16.217 32.029 1.00 77.81 111 ALA A N 1
ATOM 870 C CA . ALA A 1 111 ? 7.338 -17.435 32.833 1.00 77.81 111 ALA A CA 1
AT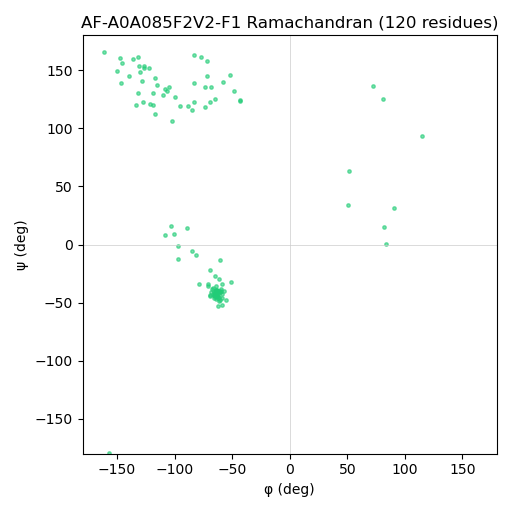OM 871 C C . ALA A 1 111 ? 8.067 -18.562 32.079 1.00 77.81 111 ALA A C 1
ATOM 873 O O . ALA A 1 111 ? 8.928 -19.237 32.646 1.00 77.81 111 ALA A O 1
ATOM 874 N N . MET A 1 112 ? 7.774 -18.729 30.786 1.00 73.50 112 MET A N 1
ATOM 875 C CA . MET A 1 112 ? 8.458 -19.702 29.930 1.00 73.50 112 MET A CA 1
ATOM 876 C C . MET A 1 112 ? 9.947 -19.379 29.754 1.00 73.50 112 MET A C 1
ATOM 878 O O . MET A 1 112 ? 10.771 -20.293 29.784 1.00 73.50 112 MET A O 1
ATOM 882 N N . LEU A 1 113 ? 10.303 -18.100 29.609 1.00 73.88 113 LEU A N 1
ATOM 883 C CA . LEU A 1 113 ? 11.698 -17.661 29.527 1.00 73.88 113 LEU A CA 1
ATOM 884 C C . LEU A 1 113 ? 12.452 -17.948 30.835 1.00 73.88 113 LEU A C 1
ATOM 886 O O . LEU A 1 113 ? 13.499 -18.590 30.791 1.00 73.88 113 LEU A O 1
ATOM 890 N N . LYS A 1 114 ? 11.871 -17.612 31.996 1.00 75.31 114 LYS A N 1
ATOM 891 C CA . LYS A 1 114 ? 12.469 -17.908 33.313 1.00 75.31 114 LYS A CA 1
ATOM 892 C C . LYS A 1 114 ? 12.666 -19.407 33.564 1.00 75.31 114 LYS A C 1
ATOM 894 O O . LYS A 1 114 ? 13.706 -19.819 34.071 1.00 75.31 114 LYS A O 1
ATOM 899 N N . MET A 1 115 ? 11.701 -20.247 33.180 1.00 69.75 115 MET A N 1
ATOM 900 C CA . MET A 1 115 ? 11.848 -21.707 33.280 1.00 69.75 115 MET A CA 1
ATOM 901 C C . MET A 1 115 ? 12.968 -22.248 32.383 1.00 69.75 115 MET A C 1
ATOM 903 O O . MET A 1 115 ? 13.652 -23.201 32.753 1.00 69.75 115 MET A O 1
ATOM 907 N N . LYS A 1 116 ? 13.160 -21.658 31.199 1.00 67.88 116 LYS A N 1
ATOM 908 C CA . LYS A 1 116 ? 14.214 -22.065 30.264 1.00 67.88 116 LYS A CA 1
ATOM 909 C C . LYS A 1 116 ? 15.606 -21.675 30.766 1.00 67.88 116 LYS A C 1
ATOM 911 O O . LYS A 1 116 ? 16.546 -22.433 30.547 1.00 67.88 116 LYS A O 1
ATOM 916 N N . GLU A 1 117 ? 15.730 -20.544 31.456 1.00 65.88 117 GLU A N 1
ATOM 917 C CA . GLU A 1 117 ? 16.974 -20.118 32.111 1.00 65.88 117 GLU A CA 1
ATOM 918 C C . GLU A 1 117 ? 17.312 -21.006 33.314 1.00 65.88 117 GLU A C 1
ATOM 920 O O . GLU A 1 117 ? 18.431 -21.498 33.408 1.00 65.88 117 GLU A O 1
ATOM 925 N N . SER A 1 118 ? 16.334 -21.329 34.166 1.00 66.31 118 SER A N 1
ATOM 926 C CA . SER A 1 118 ? 16.548 -22.220 35.318 1.00 66.31 118 SER A CA 1
ATOM 927 C C . SER A 1 118 ? 16.990 -23.638 34.929 1.00 66.31 118 SER A C 1
ATOM 929 O O . SER A 1 118 ? 17.701 -24.269 35.702 1.00 66.31 118 SER A O 1
ATOM 931 N N . LYS A 1 119 ? 16.592 -24.142 33.753 1.00 61.41 119 LYS A N 1
ATOM 932 C CA . LYS A 1 119 ? 17.012 -25.459 33.234 1.00 61.41 119 LYS A CA 1
ATOM 933 C C . LYS A 1 119 ? 18.390 -25.467 32.563 1.00 61.41 119 LYS A C 1
ATOM 935 O O . LYS A 1 119 ? 18.857 -26.534 32.190 1.00 61.41 119 LYS A O 1
ATOM 940 N N . ARG A 1 120 ? 19.003 -24.303 32.333 1.00 58.62 120 ARG A N 1
ATOM 941 C CA . ARG A 1 120 ? 20.356 -24.189 31.756 1.00 58.62 120 ARG A CA 1
ATOM 942 C C . ARG A 1 120 ? 21.444 -24.001 32.814 1.00 58.62 120 ARG A C 1
ATOM 944 O O . ARG A 1 120 ? 22.616 -24.101 32.472 1.00 58.62 120 ARG A O 1
ATOM 951 N N . SER A 1 121 ? 21.056 -23.718 34.055 1.00 56.22 121 SER A N 1
ATOM 952 C CA . SER A 1 121 ? 21.958 -23.362 35.158 1.00 56.22 121 SER A CA 1
ATOM 953 C C . SER A 1 121 ? 22.111 -24.460 36.220 1.00 56.22 121 SER A C 1
ATOM 955 O O . SER A 1 121 ? 22.694 -24.194 37.267 1.00 56.22 121 SER A O 1
ATOM 957 N N . GLY A 1 122 ? 21.569 -25.658 35.983 1.00 48.78 122 GLY A N 1
ATOM 958 C CA . GLY A 1 122 ? 21.708 -26.843 36.837 1.00 48.78 122 GLY A CA 1
ATOM 959 C C . GLY A 1 122 ? 21.995 -28.067 35.988 1.00 48.78 122 GLY A C 1
ATOM 960 O O . GLY A 1 122 ? 22.742 -28.935 36.480 1.00 48.78 122 GLY A O 1
#

Radius of gyration: 19.86 Å; Cα contacts (8 Å, |Δi|>4): 163; chains: 1; bounding box: 37×47×56 Å